Protein AF-A0A1E8UJS6-F1 (afdb_monomer)

Secondary structure (DSSP, 8-state):
------TTS-HHHHHHHHHHHHHHHHHHHHHTSPPHHHHHHHHHHHHHHHHGGG---HHHHHHHHHHHHHHHHHHHHHHHHHH---SSS---HHHHHHHHHHHHHHHHHHHHHHHHHHTT-HHHHHHHHHHHHHHHHHHHHHHHHHHHHHHHH--

Foldseek 3Di:
DDDPPDPPPDPPVVVVVVVVVVVVLVVLLVLLQQPLVLLQVLLVLLLQLLLLLVDPDPVVSVVSVVVSVVVVVVSLVVSCVVSVDRPVPQCDPQNVVLVVVLVVVSVVLSVVLNVCVVVVNSVVSSVSSNVNSVSSSVSSVVSSVVSSVSVVVVD

pLDDT: mean 71.24, std 12.29, range [40.16, 87.94]

Nearest PDB structures (foldseek):
  3uu8-assembly1_E  TM=5.209E-01  e=1.149E+00  Gloeobacter violaceus
  2asr-assembly1_A-2  TM=3.549E-01  e=1.487E+00  Escherichia coli
  4z9i-assembly1_B  TM=3.157E-01  e=7.745E+00  Escherichia coli K-12

Radius of gyration: 22.98 Å; Cα contacts (8 Å, |Δi|>4): 98; chains: 1; bounding box: 46×27×86 Å

Solvent-accessible surface area (backbone atoms only — not comparable to full-atom values): 8531 Å² total; per-residue (Å²): 137,83,80,82,78,66,81,78,75,46,70,69,56,52,52,49,51,51,51,50,51,50,55,51,49,52,52,50,49,62,69,66,42,69,56,69,66,55,27,50,54,52,10,51,52,45,23,55,62,32,48,40,65,78,48,89,50,63,70,58,37,53,50,50,51,54,49,49,53,51,50,51,52,49,50,54,52,49,48,31,67,73,67,69,60,62,75,81,85,74,66,46,72,68,55,48,50,53,49,52,53,50,55,51,49,50,54,51,51,42,51,52,20,42,51,29,47,75,68,71,33,63,69,56,20,53,51,46,13,54,47,44,20,52,51,43,32,49,45,48,61,47,49,42,51,50,50,51,47,44,66,69,68,79,113

Sequence (155 aa):
MENVSSSSGRPETAASELRALDADRERLGGLMRAPIWYGFLCGVLVAGLLLTPMIDVVWVKSALLVLGIGLGFALESLRRRVVGVGRRGLVGPASAGALTVTMGSMVVLYGVASLFEGAGMPLAVAAVAALGFAVMWLFVVVDGRAFAWDVRRAA

Structure (mmCIF, N/CA/C/O backbone):
data_AF-A0A1E8UJS6-F1
#
_entry.id   AF-A0A1E8UJS6-F1
#
loop_
_atom_site.group_PDB
_atom_site.id
_atom_site.type_symbol
_atom_site.label_atom_id
_atom_site.label_alt_id
_atom_site.label_comp_id
_atom_site.label_asym_id
_atom_site.label_entity_id
_atom_site.label_seq_id
_atom_site.pdbx_PDB_ins_code
_atom_site.Cartn_x
_atom_site.Cartn_y
_atom_site.Cartn_z
_atom_site.occupancy
_atom_site.B_iso_or_equiv
_atom_site.auth_seq_id
_atom_site.auth_comp_id
_atom_site.auth_asym_id
_atom_site.auth_atom_id
_atom_site.pdbx_PDB_model_num
ATOM 1 N N . MET A 1 1 ? -26.069 4.733 65.037 1.00 41.81 1 MET A N 1
ATOM 2 C CA . MET A 1 1 ? -26.260 3.509 64.231 1.00 41.81 1 MET A CA 1
ATOM 3 C C . MET A 1 1 ? -26.749 3.958 62.865 1.00 41.81 1 MET A C 1
ATOM 5 O O . MET A 1 1 ? -27.947 4.065 62.652 1.00 41.81 1 MET A O 1
ATOM 9 N N . GLU A 1 2 ? -25.816 4.358 62.001 1.00 42.41 2 GLU A N 1
ATOM 10 C CA . GLU A 1 2 ? -26.122 4.772 60.630 1.00 42.41 2 GLU A CA 1
ATOM 11 C C . GLU A 1 2 ? -26.270 3.534 59.758 1.00 42.41 2 GLU A C 1
ATOM 13 O O . GLU A 1 2 ? -25.419 2.645 59.732 1.00 42.41 2 GLU A O 1
ATOM 18 N N . ASN A 1 3 ? -27.425 3.470 59.113 1.00 46.16 3 ASN A N 1
ATOM 19 C CA . ASN A 1 3 ? -27.875 2.365 58.301 1.00 46.16 3 ASN A CA 1
ATOM 20 C C . ASN A 1 3 ? -27.071 2.390 56.996 1.00 46.16 3 ASN A C 1
ATOM 22 O O . ASN A 1 3 ? -27.303 3.239 56.137 1.00 46.16 3 ASN A O 1
ATOM 26 N N . VAL A 1 4 ? -26.098 1.486 56.865 1.00 52.94 4 VAL A N 1
ATOM 27 C CA . VAL A 1 4 ? -25.422 1.198 55.596 1.00 52.94 4 VAL A CA 1
ATOM 28 C C . VAL A 1 4 ? -26.459 0.536 54.693 1.00 52.94 4 VAL A C 1
ATOM 30 O O . VAL A 1 4 ? -26.591 -0.686 54.642 1.00 52.94 4 VAL A O 1
ATOM 33 N N . SER A 1 5 ? -27.259 1.360 54.020 1.00 49.47 5 SER A N 1
ATOM 34 C CA . SER A 1 5 ? -28.174 0.934 52.972 1.00 49.47 5 SER A CA 1
ATOM 35 C C . SER A 1 5 ? -27.352 0.433 51.788 1.00 49.47 5 SER A C 1
ATOM 37 O O . SER A 1 5 ? -26.918 1.200 50.931 1.00 49.47 5 SER A O 1
ATOM 39 N N . SER A 1 6 ? -27.080 -0.869 51.823 1.00 44.78 6 SER A N 1
ATOM 40 C CA . SER A 1 6 ? -27.213 -1.778 50.689 1.00 44.78 6 SER A CA 1
ATOM 41 C C . SER A 1 6 ? -26.821 -1.192 49.324 1.00 44.78 6 SER A C 1
ATOM 43 O O . SER A 1 6 ? -27.658 -0.765 48.530 1.00 44.78 6 SER A O 1
ATOM 45 N N . SER A 1 7 ? -25.542 -1.347 48.979 1.00 46.69 7 SER A N 1
ATOM 46 C CA . SER A 1 7 ? -24.958 -1.242 47.628 1.00 46.69 7 SER A CA 1
ATOM 47 C C . SER A 1 7 ? -25.509 -2.271 46.610 1.00 46.69 7 SER A C 1
ATOM 49 O O . SER A 1 7 ? -24.829 -2.668 45.666 1.00 46.69 7 SER A O 1
ATOM 51 N N . SER A 1 8 ? -26.750 -2.727 46.802 1.00 48.31 8 SER A N 1
ATOM 52 C CA . SER A 1 8 ? -27.427 -3.773 46.023 1.00 48.31 8 SER A CA 1
ATOM 53 C C . SER A 1 8 ? -28.072 -3.274 44.725 1.00 48.31 8 SER A C 1
ATOM 55 O O . SER A 1 8 ? -28.312 -4.069 43.824 1.00 48.31 8 SER A O 1
ATOM 57 N N . GLY A 1 9 ? -28.269 -1.962 44.571 1.00 51.12 9 GLY A N 1
ATOM 58 C CA . GLY A 1 9 ? -28.253 -1.341 43.249 1.00 51.12 9 GLY A CA 1
ATOM 59 C C . GLY A 1 9 ? -26.797 -0.999 42.986 1.00 51.12 9 GLY A C 1
ATOM 60 O O . GLY A 1 9 ? -26.236 -0.167 43.689 1.00 51.12 9 GLY A O 1
ATOM 61 N N . ARG A 1 10 ? -26.094 -1.652 42.067 1.00 56.38 10 ARG A N 1
ATOM 62 C CA . ARG A 1 10 ? -25.975 -1.132 40.700 1.00 56.38 10 ARG A CA 1
ATOM 63 C C . ARG A 1 10 ? -25.238 -2.087 39.723 1.00 56.38 10 ARG A C 1
ATOM 65 O O . ARG A 1 10 ? -24.558 -1.589 38.829 1.00 56.38 10 ARG A O 1
ATOM 72 N N . PRO A 1 11 ? -25.333 -3.434 39.808 1.00 55.75 11 PRO A N 1
ATOM 73 C CA . PRO A 1 11 ? -24.795 -4.281 38.738 1.00 55.75 11 PRO A CA 1
ATOM 74 C C . PRO A 1 11 ? -25.514 -4.014 37.405 1.00 55.75 11 PRO A C 1
ATOM 76 O O . PRO A 1 11 ? -24.877 -4.000 36.357 1.00 55.75 11 PRO A O 1
ATOM 79 N N . GLU A 1 12 ? -26.814 -3.703 37.440 1.00 60.03 12 GLU A N 1
ATOM 80 C CA . GLU A 1 12 ? -27.596 -3.377 36.241 1.00 60.03 12 GLU A CA 1
ATOM 81 C C . GLU A 1 12 ? -27.233 -2.017 35.630 1.00 60.03 12 GLU A C 1
ATOM 83 O O . GLU A 1 12 ? -27.183 -1.899 34.408 1.00 60.03 12 GLU A O 1
ATOM 88 N N . THR A 1 13 ? -26.916 -1.004 36.446 1.00 69.06 13 THR A N 1
ATOM 89 C CA . THR A 1 13 ? -26.455 0.300 35.933 1.00 69.06 13 THR A CA 1
ATOM 90 C C . THR A 1 13 ? -24.994 0.267 35.497 1.00 69.06 13 THR A C 1
ATOM 92 O O . THR A 1 13 ? -24.647 0.910 34.520 1.00 69.06 13 THR A O 1
ATOM 95 N N . ALA A 1 14 ? -24.132 -0.510 36.162 1.00 73.12 14 ALA A N 1
ATOM 96 C CA . ALA A 1 14 ? -22.766 -0.724 35.684 1.00 73.12 14 ALA A CA 1
ATOM 97 C C . ALA A 1 14 ? -22.775 -1.477 34.342 1.00 73.12 14 ALA A C 1
ATOM 99 O O . ALA A 1 14 ? -22.057 -1.114 33.416 1.00 73.12 14 ALA A O 1
ATOM 100 N N . ALA A 1 15 ? -23.646 -2.481 34.192 1.00 77.88 15 ALA A N 1
ATOM 101 C CA . ALA A 1 15 ? -23.832 -3.185 32.928 1.00 77.88 15 ALA A CA 1
ATOM 102 C C . ALA A 1 15 ? -24.442 -2.291 31.834 1.00 77.88 15 ALA A C 1
ATOM 104 O O . ALA A 1 15 ? -24.079 -2.433 30.666 1.00 77.88 15 ALA A O 1
ATOM 105 N N . SER A 1 16 ? -25.355 -1.373 32.172 1.00 76.38 16 SER A N 1
ATOM 106 C CA . SER A 1 16 ? -25.923 -0.436 31.196 1.00 76.38 16 SER A CA 1
ATOM 107 C C . SER A 1 16 ? -24.927 0.650 30.779 1.00 76.38 16 SER A C 1
ATOM 109 O O . SER A 1 16 ? -24.863 0.973 29.594 1.00 76.38 16 SER A O 1
ATOM 111 N N . GLU A 1 17 ? -24.098 1.144 31.699 1.00 80.00 17 GLU A N 1
ATOM 112 C CA . GLU A 1 17 ? -22.996 2.065 31.404 1.00 80.00 17 GLU A CA 1
ATOM 113 C C . GLU A 1 17 ? -21.930 1.402 30.526 1.00 80.00 17 GLU A C 1
ATOM 115 O O . GLU A 1 17 ? -21.503 1.998 29.539 1.00 80.00 17 GLU A O 1
ATOM 120 N N . LEU A 1 18 ? -21.566 0.142 30.798 1.00 80.25 18 LEU A N 1
ATOM 121 C CA . LEU A 1 18 ? -20.653 -0.630 29.947 1.00 80.25 18 LEU A CA 1
ATOM 122 C C . LEU A 1 18 ? -21.209 -0.815 28.528 1.00 80.25 18 LEU A C 1
ATOM 124 O O . LEU A 1 18 ? -20.489 -0.588 27.560 1.00 80.25 18 LEU A O 1
ATOM 128 N N . ARG A 1 19 ? -22.502 -1.135 28.384 1.00 80.88 19 ARG A N 1
ATOM 129 C CA . ARG A 1 19 ? -23.157 -1.234 27.065 1.00 80.88 19 ARG A CA 1
ATOM 130 C C . ARG A 1 19 ? -23.212 0.105 26.332 1.00 80.88 19 ARG A C 1
ATOM 132 O O . ARG A 1 19 ? -23.065 0.131 25.113 1.00 80.88 19 ARG A O 1
ATOM 139 N N . ALA A 1 20 ? -23.429 1.207 27.049 1.00 78.94 20 ALA A N 1
ATOM 140 C CA . ALA A 1 20 ? -23.413 2.545 26.466 1.00 78.94 20 ALA A CA 1
ATOM 141 C C . ALA A 1 20 ? -22.006 2.919 25.972 1.00 78.94 20 ALA A C 1
ATOM 143 O O . ALA A 1 20 ? -21.863 3.437 24.866 1.00 78.94 20 ALA A O 1
ATOM 144 N N . LEU A 1 21 ? -20.971 2.578 26.743 1.00 78.50 21 LEU A N 1
ATOM 145 C CA . LEU A 1 21 ? -19.569 2.721 26.353 1.00 78.50 21 LEU A CA 1
ATOM 146 C C . LEU A 1 21 ? -19.205 1.846 25.146 1.00 78.50 21 LEU A C 1
ATOM 148 O O . LEU A 1 21 ? -18.493 2.309 24.260 1.00 78.50 21 LEU A O 1
ATOM 152 N N . ASP A 1 22 ? -19.707 0.617 25.063 1.00 79.25 22 ASP A N 1
ATOM 153 C CA . ASP A 1 22 ? -19.478 -0.255 23.905 1.00 79.25 22 ASP A CA 1
ATOM 154 C C . ASP A 1 22 ? -20.164 0.270 22.640 1.00 79.25 22 ASP A C 1
ATOM 156 O O . ASP A 1 22 ? -19.553 0.286 21.571 1.00 79.25 22 ASP A O 1
ATOM 160 N N . ALA A 1 23 ? -21.388 0.790 22.760 1.00 77.12 23 ALA A N 1
ATOM 161 C CA . ALA A 1 23 ? -22.094 1.427 21.650 1.00 77.12 23 ALA A CA 1
ATOM 162 C C . ALA A 1 23 ? -21.376 2.696 21.156 1.00 77.12 23 ALA A C 1
ATOM 164 O O . ALA A 1 23 ? -21.303 2.952 19.950 1.00 77.12 23 ALA A O 1
ATOM 165 N N . ASP A 1 24 ? -20.812 3.484 22.073 1.00 73.62 24 ASP A N 1
ATOM 166 C CA . ASP A 1 24 ? -20.049 4.682 21.723 1.00 73.62 24 ASP A CA 1
ATOM 167 C C . ASP A 1 24 ? -18.696 4.321 21.084 1.00 73.62 24 ASP A C 1
ATOM 169 O O . ASP A 1 24 ? -18.282 4.920 20.088 1.00 73.62 24 ASP A O 1
ATOM 173 N N . ARG A 1 25 ? -18.049 3.245 21.550 1.00 67.50 25 ARG A N 1
ATOM 174 C CA . ARG A 1 25 ? -16.838 2.676 20.934 1.00 67.50 25 ARG A CA 1
ATOM 175 C C . ARG A 1 25 ? -17.090 2.111 19.543 1.00 67.50 25 ARG A C 1
ATOM 177 O O . ARG A 1 25 ? -16.244 2.288 18.667 1.00 67.50 25 ARG A O 1
ATOM 184 N N . GLU A 1 26 ? -18.228 1.466 19.300 1.00 69.38 26 GLU A N 1
ATOM 185 C CA . GLU A 1 26 ? -18.607 1.020 17.956 1.00 69.38 26 GLU A CA 1
ATOM 186 C C . GLU A 1 26 ? -18.822 2.203 17.009 1.00 69.38 26 GLU A C 1
ATOM 188 O O . GLU A 1 26 ? -18.351 2.171 15.867 1.00 69.38 26 GLU A O 1
ATOM 193 N N . ARG A 1 27 ? -19.457 3.282 17.484 1.00 65.12 27 ARG A N 1
ATOM 194 C CA . ARG A 1 27 ? -19.608 4.524 16.712 1.00 65.12 27 ARG A CA 1
ATOM 195 C C . ARG A 1 27 ? -18.261 5.172 16.402 1.00 65.12 27 ARG A C 1
ATOM 197 O O . ARG A 1 27 ? -18.014 5.521 15.247 1.00 65.12 27 ARG A O 1
ATOM 204 N N . LEU A 1 28 ? -17.365 5.265 17.383 1.00 61.16 28 LEU A N 1
ATOM 205 C CA . LEU A 1 28 ? -16.006 5.785 17.195 1.00 61.16 28 LEU A CA 1
ATOM 206 C C . LEU A 1 28 ? -15.185 4.903 16.241 1.00 61.16 28 LEU A C 1
ATOM 208 O O . LEU A 1 28 ? -14.523 5.420 15.343 1.00 61.16 28 LEU A O 1
ATOM 212 N N . GLY A 1 29 ? -15.282 3.577 16.357 1.00 59.06 29 GLY A N 1
ATOM 213 C CA . GLY A 1 29 ? -14.630 2.627 15.452 1.00 59.06 29 GLY A CA 1
ATOM 214 C C . GLY A 1 29 ? -15.143 2.716 14.009 1.00 59.06 29 GLY A C 1
ATOM 215 O O . GLY A 1 29 ? -14.373 2.532 13.065 1.00 59.06 29 GLY A O 1
ATOM 216 N N . GLY A 1 30 ? -16.425 3.047 13.823 1.00 58.75 30 GLY A N 1
ATOM 217 C CA . GLY A 1 30 ? -17.018 3.332 12.515 1.00 58.75 30 GLY A CA 1
ATOM 218 C C . GLY A 1 30 ? -16.494 4.625 11.884 1.00 58.75 30 GLY A C 1
ATOM 219 O O . GLY A 1 30 ? -16.211 4.642 10.687 1.00 58.75 30 GLY A O 1
ATOM 220 N N . LEU A 1 31 ? -16.306 5.674 12.689 1.00 57.84 31 LEU A N 1
ATOM 221 C CA . LEU A 1 31 ? -15.789 6.978 12.252 1.00 57.84 31 LEU A CA 1
ATOM 222 C C . LEU A 1 31 ? -14.275 6.970 11.985 1.00 57.84 31 LEU A C 1
ATOM 224 O O . LEU A 1 31 ? -13.799 7.730 11.147 1.00 57.84 31 LEU A O 1
ATOM 228 N N . MET A 1 32 ? -13.516 6.091 12.648 1.00 55.22 32 MET A N 1
ATOM 229 C CA . MET A 1 32 ? -12.067 5.940 12.445 1.00 55.22 32 MET A CA 1
ATOM 230 C C . MET A 1 32 ? -11.687 5.077 11.230 1.00 55.22 32 MET A C 1
ATOM 232 O O . MET A 1 32 ? -10.496 4.906 10.953 1.00 55.22 32 MET A O 1
ATOM 236 N N . ARG A 1 33 ? -12.654 4.524 10.480 1.00 60.09 33 ARG A N 1
ATOM 237 C CA . ARG A 1 33 ? -12.346 3.803 9.236 1.00 60.09 33 ARG A CA 1
ATOM 238 C C . ARG A 1 33 ? -11.691 4.749 8.235 1.00 60.09 33 ARG A C 1
ATOM 240 O O . ARG A 1 33 ? -12.238 5.798 7.903 1.00 60.09 33 ARG A O 1
ATOM 247 N N . ALA A 1 34 ? -10.528 4.343 7.725 1.00 59.72 34 ALA A N 1
ATOM 248 C CA . ALA A 1 34 ? -9.861 5.067 6.654 1.00 59.72 34 ALA A CA 1
ATOM 249 C C . ALA A 1 34 ? -10.839 5.255 5.472 1.00 59.72 34 ALA A C 1
ATOM 251 O O . ALA A 1 34 ? -11.502 4.288 5.080 1.00 59.72 34 ALA A O 1
ATOM 252 N N . PRO A 1 35 ? -10.950 6.468 4.900 1.00 65.94 35 PRO A N 1
ATOM 253 C CA . PRO A 1 35 ? -11.832 6.714 3.767 1.00 65.94 35 PRO A CA 1
ATOM 254 C C . PRO A 1 35 ? -11.490 5.775 2.608 1.00 65.94 35 PRO A C 1
ATOM 256 O O . PRO A 1 35 ? -10.315 5.591 2.299 1.00 65.94 35 PRO A O 1
ATOM 259 N N . ILE A 1 36 ? -12.493 5.226 1.920 1.00 69.31 36 ILE A N 1
ATOM 260 C CA . ILE A 1 36 ? -12.287 4.319 0.770 1.00 69.31 36 ILE A CA 1
ATOM 261 C C . ILE A 1 36 ? -11.386 4.969 -0.298 1.00 69.31 36 ILE A C 1
ATOM 263 O O . ILE A 1 36 ? -10.509 4.319 -0.866 1.00 69.31 36 ILE A O 1
ATOM 267 N N . TRP A 1 37 ? -11.529 6.284 -0.492 1.00 72.00 37 TRP A N 1
ATOM 268 C CA . TRP A 1 37 ? -10.669 7.088 -1.364 1.00 72.00 37 TRP A CA 1
ATOM 269 C C . TRP A 1 37 ? -9.177 7.013 -1.013 1.00 72.00 37 TRP A C 1
ATOM 271 O O . TRP A 1 37 ? -8.340 7.053 -1.910 1.00 72.00 37 TRP A O 1
ATOM 281 N N . TYR A 1 38 ? -8.828 6.871 0.267 1.00 69.56 38 TYR A N 1
ATOM 282 C CA . TYR A 1 38 ? -7.439 6.739 0.703 1.00 69.56 38 TYR A CA 1
ATOM 283 C C . TYR A 1 38 ? -6.836 5.404 0.249 1.00 69.56 38 TYR A C 1
ATOM 285 O O . TYR A 1 38 ? -5.730 5.384 -0.282 1.00 69.56 38 TYR A O 1
ATOM 293 N N . GLY A 1 39 ? -7.591 4.305 0.376 1.00 71.69 39 GLY A N 1
ATOM 294 C CA . GLY A 1 39 ? -7.190 2.999 -0.157 1.00 71.69 39 GLY A CA 1
ATOM 295 C C . GLY A 1 39 ? -6.992 3.028 -1.670 1.00 71.69 39 GLY A C 1
ATOM 296 O O . GLY A 1 39 ? -6.013 2.477 -2.169 1.00 71.69 39 GLY A O 1
ATOM 297 N N . PHE A 1 40 ? -7.860 3.753 -2.385 1.00 77.38 40 PHE A N 1
ATOM 298 C CA . PHE A 1 40 ? -7.740 3.951 -3.831 1.00 77.38 40 PHE A CA 1
ATOM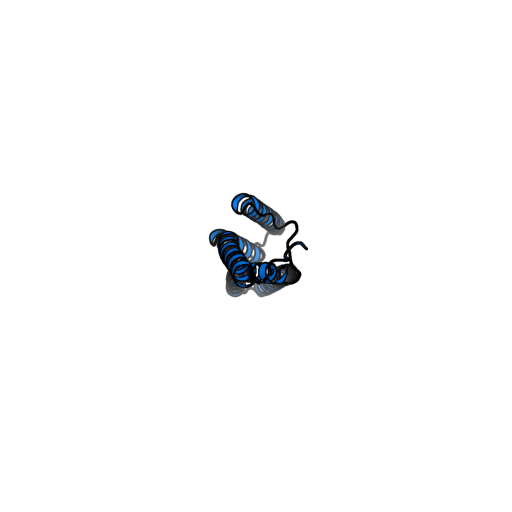 299 C C . PHE A 1 40 ? -6.450 4.671 -4.207 1.00 77.38 40 PHE A C 1
ATOM 301 O O . PHE A 1 40 ? -5.662 4.160 -4.997 1.00 77.38 40 PHE A O 1
ATOM 308 N N . LEU A 1 41 ? -6.217 5.839 -3.606 1.00 80.44 41 LEU A N 1
ATOM 309 C CA . LEU A 1 41 ? -5.053 6.678 -3.882 1.00 80.44 41 LEU A CA 1
ATOM 310 C C . LEU A 1 41 ? -3.745 5.961 -3.541 1.00 80.44 41 LEU A C 1
ATOM 312 O O . LEU A 1 41 ? -2.804 6.005 -4.331 1.00 80.44 41 LEU A O 1
ATOM 316 N N . CYS A 1 42 ? -3.694 5.254 -2.409 1.00 77.62 42 CYS A N 1
ATOM 317 C CA . CYS A 1 42 ? -2.543 4.431 -2.052 1.00 77.62 42 CYS A CA 1
ATOM 318 C C . CYS A 1 42 ? -2.335 3.291 -3.051 1.00 77.62 42 CYS A C 1
ATOM 320 O O . CYS A 1 42 ? -1.212 3.089 -3.498 1.00 77.62 42 CYS A O 1
ATOM 322 N N . GLY A 1 43 ? -3.389 2.576 -3.448 1.00 79.44 43 GLY A N 1
ATOM 323 C CA . GLY A 1 43 ? -3.285 1.523 -4.456 1.00 79.44 43 GLY A CA 1
ATOM 324 C C . GLY A 1 43 ? -2.729 2.043 -5.783 1.00 79.44 43 GLY A C 1
ATOM 325 O O . GLY A 1 43 ? -1.807 1.445 -6.335 1.00 79.44 43 GLY A O 1
ATOM 326 N N . VAL A 1 44 ? -3.250 3.170 -6.283 1.00 83.00 44 VAL A N 1
ATOM 327 C CA . VAL A 1 44 ? -2.791 3.793 -7.538 1.00 83.00 44 VAL A CA 1
ATOM 328 C C . VAL A 1 44 ? -1.327 4.214 -7.438 1.00 83.00 44 VAL A C 1
ATOM 330 O O . VAL A 1 44 ? -0.551 3.953 -8.356 1.00 83.00 44 VAL A O 1
ATOM 333 N N . LEU A 1 45 ? -0.931 4.812 -6.311 1.00 83.31 45 LEU A N 1
ATOM 334 C CA . LEU A 1 45 ? 0.459 5.177 -6.047 1.00 83.31 45 LEU A CA 1
ATOM 335 C C . LEU A 1 45 ? 1.381 3.954 -6.151 1.00 83.31 45 LEU A C 1
ATOM 337 O O . LEU A 1 45 ? 2.407 4.012 -6.823 1.00 83.31 45 LEU A O 1
ATOM 341 N N . VAL A 1 46 ? 1.005 2.844 -5.511 1.00 80.81 46 VAL A N 1
ATOM 342 C CA . VAL A 1 46 ? 1.789 1.601 -5.524 1.00 80.81 46 VAL A CA 1
ATOM 343 C C . VAL A 1 46 ? 1.868 0.997 -6.917 1.00 80.81 46 VAL A C 1
ATOM 345 O O . VAL A 1 46 ? 2.951 0.603 -7.335 1.00 80.81 46 VAL A O 1
ATOM 348 N N . ALA A 1 47 ? 0.756 0.952 -7.650 1.00 80.69 47 ALA A N 1
ATOM 349 C CA . ALA A 1 47 ? 0.748 0.457 -9.021 1.00 80.69 47 ALA A CA 1
ATOM 350 C C . ALA A 1 47 ? 1.690 1.275 -9.916 1.00 80.69 47 ALA A C 1
ATOM 352 O O . ALA A 1 47 ? 2.502 0.700 -10.635 1.00 80.69 47 ALA A O 1
ATOM 353 N N . GLY A 1 48 ? 1.647 2.608 -9.811 1.00 81.69 48 GLY A N 1
ATOM 354 C CA . GLY A 1 48 ? 2.580 3.490 -10.513 1.00 81.69 48 GLY A CA 1
ATOM 355 C C . GLY A 1 48 ? 4.038 3.218 -10.135 1.00 81.69 48 GLY A C 1
ATOM 356 O O . GLY A 1 48 ? 4.898 3.138 -11.008 1.00 81.69 48 GLY A O 1
ATOM 357 N N . LEU A 1 49 ? 4.310 2.983 -8.848 1.00 81.25 49 LEU A N 1
ATOM 358 C CA . LEU A 1 49 ? 5.649 2.656 -8.355 1.00 81.25 49 LEU A CA 1
ATOM 359 C C . LEU A 1 49 ? 6.155 1.281 -8.843 1.00 81.25 49 LEU A C 1
ATOM 361 O O . LEU A 1 49 ? 7.351 1.086 -9.057 1.00 81.25 49 LEU A O 1
ATOM 365 N N . LEU A 1 50 ? 5.262 0.314 -9.032 1.00 81.31 50 LEU A N 1
ATOM 366 C CA . LEU A 1 50 ? 5.602 -1.012 -9.558 1.00 81.31 50 LEU A CA 1
ATOM 367 C C . LEU A 1 50 ? 5.773 -1.023 -11.080 1.00 81.31 50 LEU A C 1
ATOM 369 O O . LEU A 1 50 ? 6.375 -1.954 -11.604 1.00 81.31 50 LEU A O 1
ATOM 373 N N . LEU A 1 51 ? 5.296 0.014 -11.774 1.00 83.25 51 LEU A N 1
ATOM 374 C CA . LEU A 1 51 ? 5.524 0.234 -13.206 1.00 83.25 51 LEU A CA 1
ATOM 375 C C . LEU A 1 51 ? 6.829 0.991 -13.492 1.00 83.25 51 LEU A C 1
ATOM 377 O O . LEU A 1 51 ? 7.334 0.932 -14.610 1.00 83.25 51 LEU A O 1
ATOM 381 N N . THR A 1 52 ?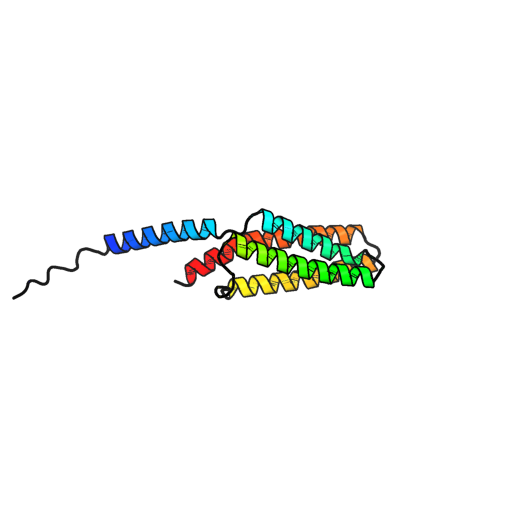 7.424 1.651 -12.491 1.00 82.62 52 THR A N 1
ATOM 382 C CA . TH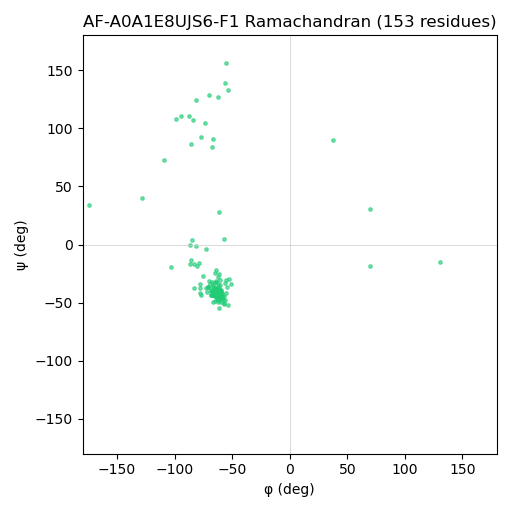R A 1 52 ? 8.712 2.355 -12.639 1.00 82.62 52 THR A CA 1
ATOM 383 C C . THR A 1 52 ? 9.845 1.519 -13.261 1.00 82.62 52 THR A C 1
ATOM 385 O O . THR A 1 52 ? 10.640 2.102 -14.001 1.00 82.62 52 THR A O 1
ATOM 388 N N . PRO A 1 53 ? 9.959 0.190 -13.035 1.00 77.56 53 PRO A N 1
ATOM 389 C CA . PRO A 1 53 ? 10.948 -0.656 -13.704 1.00 77.56 53 PRO A CA 1
ATOM 390 C C . PRO A 1 53 ? 10.938 -0.559 -15.236 1.00 77.56 53 PRO A C 1
ATOM 392 O O . PRO A 1 53 ? 12.017 -0.633 -15.817 1.00 77.56 53 PRO A O 1
ATOM 395 N N . MET A 1 54 ? 9.790 -0.278 -15.863 1.00 77.94 54 MET A N 1
ATOM 396 C CA . MET A 1 54 ? 9.640 -0.166 -17.325 1.00 77.94 54 MET A CA 1
ATOM 397 C C . MET A 1 54 ? 10.262 1.105 -17.932 1.00 77.94 54 MET A C 1
ATOM 399 O O . MET A 1 54 ? 10.222 1.314 -19.139 1.00 77.94 54 MET A O 1
ATOM 403 N N . ILE A 1 55 ? 10.792 2.013 -17.107 1.00 82.00 55 ILE A N 1
ATOM 404 C CA . ILE A 1 55 ? 11.394 3.269 -17.571 1.00 82.00 55 ILE A CA 1
ATOM 405 C C . ILE A 1 55 ? 12.903 3.084 -17.726 1.00 82.00 55 ILE A C 1
ATOM 407 O O . ILE A 1 55 ? 13.616 3.023 -16.734 1.00 82.00 55 ILE A O 1
ATOM 411 N N . ASP A 1 56 ? 13.454 3.073 -18.932 1.00 79.44 56 ASP A N 1
ATOM 412 C CA . ASP A 1 56 ? 14.899 2.827 -19.118 1.00 79.44 56 ASP A CA 1
ATOM 413 C C . ASP A 1 56 ? 15.815 3.900 -18.501 1.00 79.44 56 ASP A C 1
ATOM 415 O O . ASP A 1 56 ? 16.972 3.647 -18.163 1.00 79.44 56 ASP A O 1
ATOM 419 N N . VAL A 1 57 ? 15.293 5.108 -18.283 1.00 84.06 57 VAL A N 1
ATOM 420 C CA . VAL A 1 57 ? 16.081 6.241 -17.791 1.00 84.06 57 VAL A CA 1
ATOM 421 C C . VAL A 1 57 ? 16.204 6.219 -16.263 1.00 84.06 57 VAL A C 1
ATOM 423 O O . VAL A 1 57 ? 15.278 6.581 -15.536 1.00 84.06 57 VAL A O 1
ATOM 426 N N . VAL A 1 58 ? 17.396 5.872 -15.765 1.00 79.56 58 VAL A N 1
ATOM 427 C CA . VAL A 1 58 ? 17.708 5.731 -14.325 1.00 79.56 58 VAL A CA 1
ATOM 428 C C . VAL A 1 58 ? 17.395 6.993 -13.511 1.00 79.56 58 VAL A C 1
ATOM 430 O O . VAL A 1 58 ? 16.831 6.899 -12.425 1.00 79.56 58 VAL A O 1
ATOM 433 N N . TRP A 1 59 ? 17.714 8.186 -14.025 1.00 78.75 59 TRP A N 1
ATOM 434 C CA . TRP A 1 59 ? 17.424 9.441 -13.313 1.00 78.75 59 TRP A CA 1
ATOM 435 C C . TRP A 1 59 ? 15.910 9.667 -13.147 1.00 78.75 59 TRP A C 1
ATOM 437 O O . TRP A 1 59 ? 15.461 10.077 -12.077 1.00 78.75 59 TRP A O 1
ATOM 447 N N . VAL A 1 60 ? 15.119 9.323 -14.173 1.00 80.62 60 VAL A N 1
ATOM 448 C CA . VAL A 1 60 ? 13.653 9.435 -14.150 1.00 80.62 60 VAL A CA 1
ATOM 449 C C . VAL A 1 60 ? 13.074 8.423 -13.164 1.00 80.62 60 VAL A C 1
ATOM 451 O O . VAL A 1 60 ? 12.239 8.795 -12.344 1.00 80.62 60 VAL A O 1
ATOM 454 N N . LYS A 1 61 ? 13.575 7.179 -13.168 1.00 78.19 61 LYS A N 1
ATOM 455 C CA . LYS A 1 61 ? 13.215 6.142 -12.185 1.00 78.19 61 LYS A CA 1
ATOM 456 C C . LYS A 1 61 ? 13.413 6.622 -10.749 1.00 78.19 61 LYS A C 1
ATOM 458 O O . LYS A 1 61 ? 12.489 6.560 -9.941 1.00 78.19 61 LYS A O 1
ATOM 463 N N . SER A 1 62 ? 14.599 7.139 -10.442 1.00 75.62 62 SER A N 1
ATOM 464 C CA . SER A 1 62 ? 14.932 7.633 -9.104 1.00 75.62 62 SER A CA 1
ATOM 465 C C . SER A 1 62 ? 14.057 8.819 -8.697 1.00 75.62 62 SER A C 1
ATOM 467 O O . SER A 1 62 ? 13.552 8.849 -7.576 1.00 75.62 62 SER A O 1
ATOM 469 N N . ALA A 1 63 ? 13.815 9.766 -9.607 1.00 79.31 63 ALA A N 1
ATOM 470 C CA . ALA A 1 63 ? 12.938 10.906 -9.352 1.00 79.31 63 ALA A CA 1
ATOM 471 C C . ALA A 1 63 ? 11.489 10.471 -9.074 1.00 79.31 63 ALA A C 1
ATOM 473 O O . ALA A 1 63 ? 10.876 10.967 -8.129 1.00 79.31 63 ALA A O 1
ATOM 474 N N . LEU A 1 64 ? 10.957 9.510 -9.837 1.00 79.44 64 LEU A N 1
ATOM 475 C CA . LEU A 1 64 ? 9.621 8.948 -9.622 1.00 79.44 64 LEU A CA 1
ATOM 476 C C . LEU A 1 64 ? 9.507 8.187 -8.302 1.00 79.44 64 LEU A C 1
ATOM 478 O O . LEU A 1 64 ? 8.496 8.328 -7.619 1.00 79.44 64 LEU A O 1
ATOM 482 N N . LEU A 1 65 ? 10.533 7.429 -7.908 1.00 78.50 65 LEU A N 1
ATOM 483 C CA . LEU A 1 65 ? 10.555 6.750 -6.611 1.00 78.50 65 LEU A CA 1
ATOM 484 C C . LEU A 1 65 ? 10.519 7.756 -5.457 1.00 78.50 65 LEU A C 1
ATOM 486 O O . LEU A 1 65 ? 9.700 7.623 -4.547 1.00 78.50 65 LEU A O 1
ATOM 490 N N . VAL A 1 66 ? 11.359 8.793 -5.512 1.00 79.50 66 VAL A N 1
ATOM 491 C CA . VAL A 1 66 ? 11.397 9.851 -4.491 1.00 79.50 66 VAL A CA 1
ATOM 492 C C . VAL A 1 66 ? 10.071 10.610 -4.443 1.00 79.50 66 VAL A C 1
ATOM 494 O O . VAL A 1 66 ? 9.533 10.836 -3.357 1.00 79.50 66 VAL A O 1
ATOM 497 N N . LEU A 1 67 ? 9.507 10.956 -5.602 1.00 78.44 67 LEU A N 1
ATOM 498 C CA . LEU A 1 67 ? 8.216 11.633 -5.697 1.00 78.44 67 LEU A CA 1
ATOM 499 C C . LEU A 1 67 ? 7.083 10.748 -5.168 1.00 78.44 67 LEU A C 1
ATOM 501 O O . LEU A 1 67 ? 6.242 11.234 -4.418 1.00 78.44 67 LEU A O 1
ATOM 505 N N . GLY A 1 68 ? 7.087 9.453 -5.484 1.00 77.19 68 GLY A N 1
ATOM 506 C CA . GLY A 1 68 ? 6.116 8.482 -4.988 1.00 77.19 68 GLY A CA 1
ATOM 507 C C . GLY A 1 68 ? 6.168 8.327 -3.468 1.00 77.19 68 GLY A C 1
ATOM 508 O O . GLY A 1 68 ? 5.131 8.387 -2.808 1.00 77.19 68 GLY A O 1
ATOM 509 N N . ILE A 1 69 ? 7.367 8.221 -2.887 1.00 76.56 69 ILE A N 1
ATOM 510 C CA . ILE A 1 69 ? 7.557 8.201 -1.428 1.00 76.56 69 ILE A CA 1
ATOM 511 C C . ILE A 1 69 ? 7.038 9.506 -0.811 1.00 76.56 69 ILE A C 1
ATOM 513 O O . ILE A 1 69 ? 6.258 9.471 0.144 1.00 76.56 69 ILE A O 1
ATOM 517 N N . GLY A 1 70 ? 7.411 10.657 -1.379 1.00 76.44 70 GLY A N 1
ATOM 518 C CA . GLY A 1 70 ? 6.948 11.970 -0.929 1.00 76.44 70 GLY A CA 1
ATOM 519 C C . GLY A 1 70 ? 5.424 12.111 -0.978 1.00 76.44 70 GLY A C 1
ATOM 520 O O . GLY A 1 70 ? 4.815 12.600 -0.026 1.00 76.44 70 GLY A O 1
ATOM 521 N N . LEU A 1 71 ? 4.790 11.616 -2.042 1.00 77.38 71 LEU A N 1
ATOM 522 C CA . LEU A 1 71 ? 3.338 11.629 -2.199 1.00 77.38 71 LEU A CA 1
ATOM 523 C C . LEU A 1 71 ? 2.656 10.671 -1.211 1.00 77.38 71 LEU A C 1
ATOM 525 O O . LEU A 1 71 ? 1.604 11.005 -0.673 1.00 77.38 71 LEU A O 1
ATOM 529 N N . GLY A 1 72 ? 3.282 9.538 -0.882 1.00 74.06 72 GLY A N 1
ATOM 530 C CA . GLY A 1 72 ? 2.851 8.656 0.206 1.00 74.06 72 GLY A CA 1
ATOM 531 C C . GLY A 1 72 ? 2.834 9.366 1.564 1.00 74.06 72 GLY A C 1
ATOM 532 O O . GLY A 1 72 ? 1.831 9.314 2.281 1.00 74.06 72 GLY A O 1
ATOM 533 N N . PHE A 1 73 ? 3.893 10.113 1.894 1.00 73.00 73 PHE A N 1
ATOM 534 C CA . PHE A 1 73 ? 3.933 10.953 3.098 1.00 73.00 73 PHE A CA 1
ATOM 535 C C . PHE A 1 73 ? 2.882 12.069 3.070 1.00 73.00 73 PHE A C 1
ATOM 537 O O . PHE A 1 73 ? 2.247 12.343 4.092 1.00 73.00 73 PHE A O 1
ATOM 544 N N . ALA A 1 74 ? 2.665 12.701 1.916 1.00 73.62 74 ALA A N 1
ATOM 545 C CA . ALA A 1 74 ? 1.652 13.736 1.749 1.00 73.62 74 ALA A CA 1
ATOM 546 C C . ALA A 1 74 ? 0.230 13.180 1.932 1.00 73.62 74 ALA A C 1
ATOM 548 O O . ALA A 1 74 ? -0.571 13.783 2.646 1.00 73.62 74 ALA A O 1
ATOM 549 N N . LEU A 1 75 ? -0.068 12.007 1.368 1.00 74.69 75 LEU A N 1
ATOM 550 C CA . LEU A 1 75 ? -1.340 11.304 1.544 1.00 74.69 75 LEU A CA 1
ATOM 551 C C . LEU A 1 75 ? -1.563 10.912 3.006 1.00 74.69 75 LEU A C 1
ATOM 553 O O . LEU A 1 75 ? -2.648 11.123 3.542 1.00 74.69 75 LEU A O 1
ATOM 557 N N . GLU A 1 76 ? -0.543 10.388 3.684 1.00 70.38 76 GLU A N 1
ATOM 558 C CA . GLU A 1 76 ? -0.595 10.089 5.119 1.00 70.38 76 GLU A CA 1
ATOM 559 C C . GLU A 1 76 ? -0.843 11.356 5.956 1.00 70.38 76 GLU A C 1
ATOM 561 O O . GLU A 1 76 ? -1.655 11.347 6.882 1.00 70.38 76 GLU A O 1
ATOM 566 N N . SER A 1 77 ? -0.194 12.470 5.611 1.00 69.25 77 SER A N 1
ATOM 567 C CA . SER A 1 77 ? -0.419 13.776 6.238 1.00 69.25 77 SER A CA 1
ATOM 568 C C . SER A 1 77 ? -1.848 14.278 6.010 1.00 69.25 77 SER A C 1
ATOM 570 O O . SER A 1 77 ? -2.506 14.733 6.948 1.00 69.25 77 SER A O 1
ATOM 572 N N . LEU A 1 78 ? -2.378 14.129 4.794 1.00 73.56 78 LEU A N 1
ATOM 573 C CA . LEU A 1 78 ? -3.751 14.493 4.455 1.00 73.56 78 LEU A CA 1
ATOM 574 C C . LEU A 1 78 ? -4.765 13.621 5.202 1.00 73.56 78 LEU A C 1
ATOM 576 O O . LEU A 1 78 ? -5.716 14.151 5.773 1.00 73.56 78 LEU A O 1
ATOM 580 N N . ARG A 1 79 ? -4.529 12.306 5.295 1.00 66.12 79 ARG A N 1
ATOM 581 C CA . ARG A 1 79 ? -5.359 11.401 6.101 1.00 66.12 79 ARG A CA 1
ATOM 582 C C . ARG A 1 79 ? -5.399 11.847 7.557 1.00 66.12 79 ARG A C 1
ATOM 584 O O . ARG A 1 79 ? -6.474 11.885 8.143 1.00 66.12 79 ARG A O 1
ATOM 591 N N . ARG A 1 80 ? -4.253 12.220 8.136 1.00 65.56 80 ARG A N 1
ATOM 592 C CA . ARG A 1 80 ? -4.189 12.740 9.515 1.00 65.56 80 ARG A CA 1
ATOM 593 C C . ARG A 1 80 ? -5.019 14.005 9.692 1.00 65.56 80 ARG A C 1
ATOM 595 O O . ARG A 1 80 ? -5.677 14.144 10.714 1.00 65.56 80 ARG A O 1
ATOM 602 N N . ARG A 1 81 ? -5.004 14.904 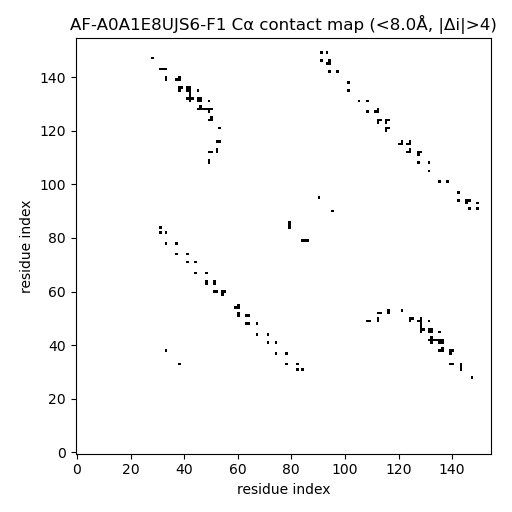8.705 1.00 65.56 81 ARG A N 1
ATOM 603 C CA . ARG A 1 81 ? -5.799 16.140 8.734 1.00 65.56 81 ARG A CA 1
ATOM 604 C C . ARG A 1 81 ? -7.300 15.875 8.632 1.00 65.56 81 ARG A C 1
ATOM 606 O O . ARG A 1 81 ? -8.060 16.539 9.319 1.00 65.56 81 ARG A O 1
ATOM 613 N N . VAL A 1 82 ? -7.717 14.915 7.806 1.00 63.91 82 VAL A N 1
ATOM 614 C CA . VAL A 1 82 ? -9.140 14.599 7.588 1.00 63.91 82 VAL A CA 1
ATOM 615 C C . VAL A 1 82 ? -9.726 13.765 8.730 1.00 63.91 82 VAL A C 1
ATOM 617 O O . VAL A 1 82 ? -10.841 14.026 9.161 1.00 63.91 82 VAL A O 1
ATOM 620 N N . VAL A 1 83 ? -8.989 12.773 9.237 1.00 59.97 83 VAL A N 1
ATOM 621 C CA . VAL A 1 83 ? -9.482 11.853 10.281 1.00 59.97 83 VAL A CA 1
ATOM 622 C C . VAL A 1 83 ? -9.281 12.430 11.692 1.00 59.97 83 VAL A C 1
ATOM 624 O O . VAL A 1 83 ? -9.845 11.916 12.651 1.00 59.97 83 VAL A O 1
ATOM 627 N N . GLY A 1 84 ? -8.488 13.496 11.858 1.00 49.06 84 GLY A N 1
ATOM 628 C CA . GLY A 1 84 ? -8.268 14.186 13.141 1.00 49.06 84 GLY A CA 1
ATOM 629 C C . GLY A 1 84 ? -7.465 13.388 14.178 1.00 49.06 84 GLY A C 1
ATOM 630 O O . GLY A 1 84 ? -6.880 13.968 15.090 1.00 49.06 84 GLY A O 1
ATOM 631 N N . VAL A 1 85 ? -7.360 12.067 14.016 1.00 54.34 85 VAL A N 1
ATOM 632 C CA . VAL A 1 85 ? -6.573 11.171 14.862 1.00 54.34 85 VAL A CA 1
ATOM 633 C C . VAL A 1 85 ? -5.242 10.883 14.176 1.00 54.34 85 VAL A C 1
ATOM 635 O O . VAL A 1 85 ? -5.147 10.167 13.175 1.00 54.34 85 VAL A O 1
ATOM 638 N N . GLY A 1 86 ? -4.170 11.458 14.710 1.00 46.25 86 GLY A N 1
ATOM 639 C CA . GLY A 1 86 ? -2.824 11.085 14.307 1.00 46.25 86 GLY A CA 1
ATOM 640 C C . GLY A 1 86 ? -2.502 9.678 14.804 1.00 46.25 86 GLY A C 1
ATOM 641 O O . GLY A 1 86 ? -2.548 9.426 15.999 1.00 46.25 86 GLY A O 1
ATOM 642 N N . ARG A 1 87 ? -2.032 8.791 13.918 1.00 51.12 87 ARG A N 1
ATOM 643 C CA . ARG A 1 87 ? -1.426 7.484 14.266 1.00 51.12 87 ARG A CA 1
ATOM 644 C C . ARG A 1 87 ? -0.201 7.569 15.208 1.00 51.12 87 ARG A C 1
ATOM 646 O O . ARG A 1 87 ? 0.470 6.570 15.439 1.00 51.12 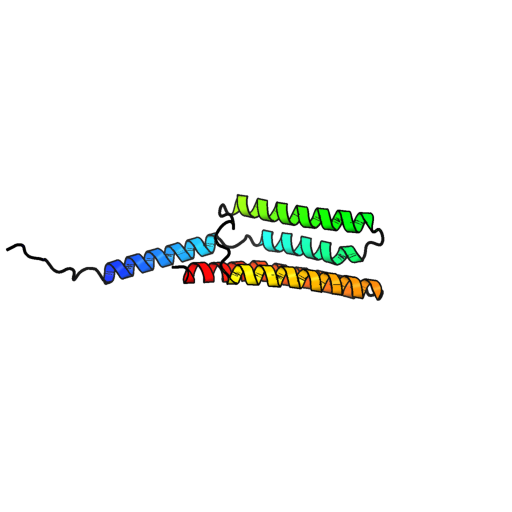87 ARG A O 1
ATOM 653 N N . ARG A 1 88 ? 0.151 8.761 15.708 1.00 40.16 88 ARG A N 1
ATOM 654 C CA . ARG A 1 88 ? 1.213 8.975 16.699 1.00 40.16 88 ARG A CA 1
ATOM 655 C C . ARG A 1 88 ? 0.668 8.558 18.066 1.00 40.16 88 ARG A C 1
ATOM 657 O O . ARG A 1 88 ? 0.036 9.361 18.736 1.00 40.16 88 ARG A O 1
ATOM 664 N N . GLY A 1 89 ? 0.905 7.301 18.435 1.00 44.06 89 GLY A N 1
ATOM 665 C CA . GLY A 1 89 ? 0.703 6.806 19.803 1.00 44.06 89 GLY A CA 1
ATOM 666 C C . GLY A 1 89 ? -0.103 5.513 19.938 1.00 44.06 89 GLY A C 1
ATOM 667 O O . GLY A 1 89 ? -0.023 4.886 20.982 1.00 44.06 89 GLY A O 1
ATOM 668 N N . LEU A 1 90 ? -0.826 5.078 18.899 1.00 47.56 90 LEU A N 1
ATOM 669 C CA . LEU A 1 90 ? -1.710 3.898 18.951 1.00 47.56 90 LEU A CA 1
ATOM 670 C C . LEU A 1 90 ? -1.444 2.899 17.816 1.00 47.56 90 LEU A C 1
ATOM 672 O O . LEU A 1 90 ? -2.362 2.339 17.229 1.00 47.56 90 LEU A O 1
ATOM 676 N N . VAL A 1 91 ? -0.181 2.671 17.466 1.00 50.12 91 VAL A N 1
ATOM 677 C CA . VAL A 1 91 ? 0.151 1.507 16.637 1.00 50.12 91 VAL A CA 1
ATOM 678 C C . VAL A 1 91 ? 0.326 0.335 17.601 1.00 50.12 91 VAL A C 1
ATOM 680 O O . VAL A 1 91 ? 1.422 0.097 18.099 1.00 50.12 91 VAL A O 1
ATOM 683 N N . GLY A 1 92 ? -0.773 -0.350 17.934 1.00 55.12 92 GLY A N 1
ATOM 684 C CA . GLY A 1 92 ? -0.708 -1.619 18.659 1.00 55.12 92 GLY A CA 1
ATOM 685 C C . GLY A 1 92 ? 0.193 -2.620 17.915 1.00 55.12 92 GLY A C 1
ATOM 686 O O . GLY A 1 92 ? 0.388 -2.477 16.700 1.00 55.12 92 GLY A O 1
ATOM 687 N N . PRO A 1 93 ? 0.765 -3.629 18.596 1.00 62.97 93 PRO A N 1
ATOM 688 C CA . PRO A 1 93 ? 1.728 -4.559 17.997 1.00 62.97 93 PRO A CA 1
ATOM 689 C C . PRO A 1 93 ? 1.192 -5.253 16.734 1.00 62.97 93 PRO A C 1
ATOM 691 O O . PRO A 1 93 ? 1.962 -5.518 15.811 1.00 62.97 93 PRO A O 1
ATOM 694 N N . ALA A 1 94 ? -0.125 -5.473 16.637 1.00 63.38 94 ALA A N 1
ATOM 695 C CA . ALA A 1 94 ? -0.757 -6.030 15.445 1.00 63.38 94 ALA A CA 1
ATOM 696 C C . ALA A 1 94 ? -0.698 -5.069 14.244 1.00 63.38 94 ALA A C 1
ATOM 698 O O . ALA A 1 94 ? -0.347 -5.487 13.143 1.00 63.38 94 ALA A O 1
ATOM 699 N N . SER A 1 95 ? -0.971 -3.777 14.444 1.00 62.69 95 SER A N 1
ATOM 700 C CA . SER A 1 95 ? -0.864 -2.769 13.376 1.00 62.69 95 SER A CA 1
ATOM 701 C C . SER A 1 95 ? 0.584 -2.466 12.962 1.00 62.69 95 SER A C 1
ATOM 703 O O . SER A 1 95 ? 0.841 -2.219 11.784 1.00 62.69 95 SER A O 1
ATOM 705 N N . ALA A 1 96 ? 1.545 -2.559 13.890 1.00 65.50 96 ALA A N 1
ATOM 706 C CA . ALA A 1 96 ? 2.971 -2.469 13.568 1.00 65.50 96 ALA A CA 1
ATOM 707 C C . ALA A 1 96 ? 3.394 -3.650 12.688 1.00 65.50 96 ALA A C 1
ATOM 709 O O . ALA A 1 96 ? 3.978 -3.447 11.626 1.00 65.50 96 ALA A O 1
ATOM 710 N N . GLY A 1 97 ? 3.015 -4.871 13.083 1.00 67.56 97 GLY A N 1
ATOM 711 C CA . GLY A 1 97 ? 3.255 -6.076 12.293 1.00 67.56 97 GLY A CA 1
ATOM 712 C C . GLY A 1 97 ? 2.610 -5.998 10.909 1.00 67.56 97 GLY A C 1
ATOM 713 O O . GLY A 1 97 ? 3.266 -6.284 9.911 1.00 67.56 97 GLY A O 1
ATOM 714 N N . ALA A 1 98 ? 1.364 -5.531 10.821 1.00 66.81 98 ALA A N 1
ATOM 715 C CA . ALA A 1 98 ? 0.665 -5.371 9.550 1.00 66.81 98 ALA A CA 1
ATOM 716 C C . ALA A 1 98 ? 1.365 -4.348 8.630 1.00 66.81 98 ALA A C 1
ATOM 718 O O . ALA A 1 98 ? 1.501 -4.586 7.428 1.00 66.81 98 ALA A O 1
ATOM 719 N N . LEU A 1 99 ? 1.881 -3.245 9.184 1.00 68.81 99 LEU A N 1
ATOM 720 C CA . LEU A 1 99 ? 2.655 -2.255 8.434 1.00 68.81 99 LEU A CA 1
ATOM 721 C C . LEU A 1 99 ? 3.993 -2.827 7.948 1.00 68.81 99 LEU A C 1
ATOM 723 O O . LEU A 1 99 ? 4.346 -2.633 6.786 1.00 68.81 99 LEU A O 1
ATOM 727 N N . THR A 1 100 ? 4.712 -3.568 8.795 1.00 74.44 100 THR A N 1
ATOM 728 C CA . THR A 1 100 ? 5.973 -4.225 8.419 1.00 74.44 100 THR A CA 1
ATOM 729 C C . THR A 1 100 ? 5.760 -5.273 7.332 1.00 74.44 100 THR A C 1
ATOM 731 O O . THR A 1 100 ? 6.500 -5.280 6.352 1.00 74.44 100 THR A O 1
ATOM 734 N N . VAL A 1 101 ? 4.733 -6.119 7.454 1.00 75.94 101 VAL A N 1
ATOM 735 C CA . VAL A 1 101 ? 4.373 -7.112 6.427 1.00 75.94 101 VAL A CA 1
ATOM 736 C C . VAL A 1 101 ? 4.045 -6.421 5.107 1.00 75.94 101 VAL A C 1
ATOM 738 O O . VAL A 1 101 ? 4.505 -6.855 4.055 1.00 75.94 101 VAL A O 1
ATOM 741 N N . THR A 1 102 ? 3.319 -5.304 5.155 1.00 71.31 102 THR A N 1
ATOM 742 C CA . THR A 1 102 ? 2.958 -4.543 3.952 1.00 71.31 102 THR A CA 1
ATOM 743 C C . THR A 1 102 ? 4.181 -3.921 3.292 1.00 71.31 102 THR A C 1
ATOM 745 O O . THR A 1 102 ? 4.396 -4.130 2.100 1.00 71.31 102 THR A O 1
ATOM 748 N N . MET A 1 103 ? 5.034 -3.236 4.057 1.00 74.69 103 MET A N 1
ATOM 749 C CA . MET A 1 103 ? 6.293 -2.687 3.544 1.00 74.69 103 MET A CA 1
ATOM 750 C C .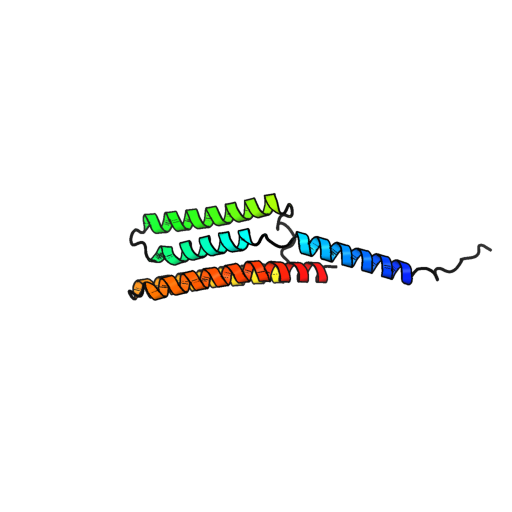 MET A 1 103 ? 7.192 -3.787 2.966 1.00 74.69 103 MET A C 1
ATOM 752 O O . MET A 1 103 ? 7.699 -3.639 1.857 1.00 74.69 103 MET A O 1
ATOM 756 N N . GLY A 1 104 ? 7.329 -4.919 3.662 1.00 79.69 104 GLY A N 1
ATOM 757 C CA . GLY A 1 104 ? 8.085 -6.076 3.182 1.00 79.69 104 GLY A CA 1
ATOM 758 C C . GLY A 1 104 ? 7.523 -6.639 1.876 1.00 79.69 104 GLY A C 1
ATOM 759 O O . GLY A 1 104 ? 8.273 -6.864 0.929 1.00 79.69 104 GLY A O 1
ATOM 760 N N . SER A 1 105 ? 6.199 -6.788 1.780 1.00 79.75 105 SER A N 1
ATOM 761 C CA . SER A 1 105 ? 5.539 -7.260 0.558 1.00 79.75 105 S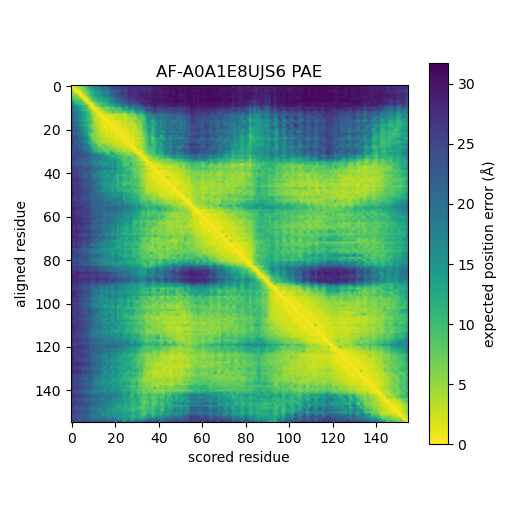ER A CA 1
ATOM 762 C C . SER A 1 105 ? 5.772 -6.326 -0.632 1.00 79.75 105 SER A C 1
ATOM 764 O O . SER A 1 105 ? 6.001 -6.804 -1.738 1.00 79.75 105 SER A O 1
ATOM 766 N N . MET A 1 106 ? 5.803 -5.006 -0.417 1.00 77.94 106 MET A N 1
ATOM 767 C CA . MET A 1 106 ? 6.076 -4.036 -1.482 1.00 77.94 106 MET A CA 1
ATOM 768 C C . MET A 1 106 ? 7.506 -4.146 -2.006 1.00 77.94 106 MET A C 1
ATOM 770 O O . MET A 1 106 ? 7.705 -4.094 -3.218 1.00 77.94 106 MET A O 1
ATOM 774 N N . VAL A 1 107 ? 8.492 -4.344 -1.125 1.00 83.00 107 VAL A N 1
ATOM 775 C CA . VAL A 1 107 ? 9.888 -4.564 -1.540 1.00 83.00 107 VAL A CA 1
ATOM 776 C C . VAL A 1 107 ? 10.000 -5.837 -2.381 1.00 83.00 107 VAL A C 1
ATOM 778 O O . VAL A 1 107 ? 10.634 -5.821 -3.435 1.00 83.00 107 VAL A O 1
ATOM 781 N N . VAL A 1 108 ? 9.337 -6.919 -1.963 1.00 87.06 108 VAL A N 1
ATOM 782 C CA . VAL A 1 108 ? 9.308 -8.181 -2.718 1.00 87.06 108 VAL A CA 1
ATOM 783 C C . VAL A 1 108 ? 8.645 -7.990 -4.082 1.00 87.06 108 VAL A C 1
ATOM 785 O O . VAL A 1 108 ? 9.232 -8.364 -5.093 1.00 87.06 108 VAL A O 1
ATOM 788 N N . LEU A 1 109 ? 7.465 -7.366 -4.140 1.00 86.31 109 LEU A N 1
ATOM 789 C CA . LEU A 1 109 ? 6.749 -7.116 -5.397 1.00 86.31 109 LEU A CA 1
ATOM 790 C C . LEU A 1 109 ? 7.560 -6.239 -6.355 1.00 86.31 109 LEU A C 1
ATOM 792 O O . LEU A 1 109 ? 7.594 -6.517 -7.550 1.00 86.31 109 LEU A O 1
ATOM 796 N N . TYR A 1 110 ? 8.254 -5.222 -5.843 1.00 83.00 110 TYR A N 1
ATOM 797 C CA . TYR A 1 110 ? 9.130 -4.379 -6.654 1.00 83.00 110 TYR A CA 1
ATOM 798 C C . TYR A 1 110 ? 10.328 -5.162 -7.214 1.00 83.00 110 TYR A C 1
ATOM 800 O O . TYR A 1 110 ? 10.684 -5.005 -8.384 1.00 83.00 110 TYR A O 1
ATOM 808 N N . GLY A 1 111 ? 10.919 -6.053 -6.412 1.00 84.00 111 GLY A N 1
ATOM 809 C CA . GLY A 1 111 ? 11.963 -6.972 -6.869 1.00 84.00 111 GLY A CA 1
ATOM 810 C C . GLY A 1 111 ? 11.467 -7.920 -7.964 1.00 84.00 111 GLY A C 1
ATOM 811 O O . GLY A 1 111 ? 12.116 -8.064 -8.996 1.00 84.00 111 GLY A O 1
ATOM 812 N N . VAL A 1 112 ? 10.279 -8.505 -7.787 1.00 87.94 112 VAL A N 1
ATOM 813 C CA . VAL A 1 112 ? 9.640 -9.387 -8.778 1.00 87.94 112 VAL A CA 1
ATOM 814 C C . VAL A 1 112 ? 9.320 -8.637 -10.076 1.00 87.94 112 VAL A C 1
ATOM 816 O O . VAL A 1 112 ? 9.611 -9.145 -11.156 1.00 87.94 112 VAL A O 1
ATOM 819 N N . ALA A 1 113 ? 8.788 -7.415 -9.994 1.00 84.88 113 ALA A N 1
ATOM 820 C CA . ALA A 1 113 ? 8.546 -6.570 -11.165 1.00 84.88 113 ALA A CA 1
ATOM 821 C C . ALA A 1 113 ? 9.849 -6.265 -11.922 1.00 84.88 113 ALA A C 1
ATOM 823 O O . ALA A 1 113 ? 9.894 -6.363 -13.145 1.00 84.88 113 ALA A O 1
ATOM 824 N N . SER A 1 114 ? 10.931 -5.972 -11.196 1.00 82.19 114 SER A N 1
ATOM 825 C CA . SER A 1 114 ? 12.252 -5.726 -11.788 1.00 82.19 114 SER A CA 1
ATOM 826 C C . SER A 1 114 ? 12.820 -6.963 -12.496 1.00 82.19 114 SER A C 1
ATOM 828 O O . SER A 1 114 ? 13.432 -6.835 -13.554 1.00 82.19 114 SER A O 1
ATOM 830 N N . LEU A 1 115 ? 12.595 -8.164 -11.949 1.00 87.25 115 LEU A N 1
ATOM 831 C CA . LEU A 1 115 ? 12.987 -9.426 -12.586 1.00 87.25 115 LEU A CA 1
ATOM 832 C C . LEU A 1 115 ? 12.203 -9.690 -13.878 1.00 87.25 115 LEU A C 1
ATOM 834 O O . LEU A 1 115 ? 12.801 -10.088 -14.874 1.00 87.25 115 LEU A O 1
ATOM 838 N N . PHE A 1 116 ? 10.888 -9.452 -13.883 1.00 87.81 116 PHE A N 1
ATOM 839 C CA . PHE A 1 116 ? 10.068 -9.630 -15.085 1.00 87.81 116 PHE A CA 1
ATOM 840 C C . PHE A 1 116 ? 10.417 -8.642 -16.194 1.00 87.81 116 PHE A C 1
ATOM 842 O O . PHE A 1 116 ? 10.420 -9.028 -17.362 1.00 87.81 116 PHE A O 1
ATOM 849 N N . GLU A 1 117 ? 10.757 -7.405 -15.838 1.00 84.50 117 GLU A N 1
ATOM 850 C CA . GLU A 1 117 ? 11.242 -6.434 -16.814 1.00 84.50 117 GLU A CA 1
ATOM 851 C C . GLU A 1 117 ? 12.588 -6.869 -17.407 1.00 84.50 117 GLU A C 1
ATOM 853 O O . GLU A 1 117 ? 12.753 -6.878 -18.623 1.00 84.50 117 GLU A O 1
ATOM 858 N N . GLY A 1 118 ? 13.523 -7.342 -16.572 1.00 80.25 118 GLY A N 1
ATOM 859 C CA . GLY A 1 118 ? 14.795 -7.904 -17.043 1.00 80.25 118 GLY A CA 1
ATOM 860 C C . GLY A 1 118 ? 14.634 -9.140 -17.941 1.00 80.25 118 GLY A C 1
ATOM 861 O O . GLY A 1 118 ? 15.487 -9.402 -18.785 1.00 80.25 118 GLY A O 1
ATOM 862 N N . ALA A 1 119 ? 13.530 -9.876 -17.793 1.00 87.50 119 ALA A N 1
ATOM 863 C CA . ALA A 1 119 ? 13.157 -11.003 -18.646 1.00 87.50 119 ALA A CA 1
ATOM 864 C C . ALA A 1 119 ? 12.369 -10.594 -19.910 1.00 87.50 119 ALA A C 1
ATOM 866 O O . ALA A 1 119 ? 11.993 -11.464 -20.695 1.00 87.50 119 ALA A O 1
ATOM 867 N N . GLY A 1 120 ? 12.091 -9.300 -20.113 1.00 84.69 120 GLY A N 1
ATOM 868 C CA . GLY A 1 120 ? 11.333 -8.795 -21.260 1.00 84.69 120 GLY A CA 1
ATOM 869 C C . GLY A 1 120 ? 9.845 -9.164 -21.233 1.00 84.69 120 GLY A C 1
ATOM 870 O O . GLY A 1 120 ? 9.239 -9.344 -22.289 1.00 84.69 120 GLY A O 1
ATOM 871 N N . MET A 1 121 ? 9.244 -9.309 -20.045 1.00 87.88 121 MET A N 1
ATOM 872 C CA . MET A 1 121 ? 7.840 -9.706 -19.857 1.00 87.88 121 MET A CA 1
ATOM 873 C C . MET A 1 121 ? 6.969 -8.534 -19.352 1.00 87.88 121 MET A C 1
ATOM 875 O O . MET A 1 121 ? 6.509 -8.556 -18.207 1.00 87.88 121 MET A O 1
ATOM 879 N N . PRO A 1 122 ? 6.651 -7.529 -20.191 1.00 81.06 122 PRO A N 1
ATOM 880 C CA . PRO A 1 122 ? 5.956 -6.311 -19.754 1.00 81.06 122 PRO A CA 1
ATOM 881 C C . PRO A 1 122 ? 4.534 -6.575 -19.227 1.00 81.06 122 PRO A C 1
ATOM 883 O O . PRO A 1 122 ? 4.067 -5.915 -18.299 1.00 81.06 122 PRO A O 1
ATOM 886 N N . LEU A 1 123 ? 3.844 -7.591 -19.763 1.00 86.19 123 LEU A N 1
ATOM 887 C CA . LEU A 1 123 ? 2.523 -8.003 -19.267 1.00 86.19 123 LEU A CA 1
ATOM 888 C C . LEU A 1 123 ? 2.587 -8.563 -17.838 1.00 86.19 123 LEU A C 1
ATOM 890 O O . LEU A 1 123 ? 1.659 -8.359 -17.056 1.00 86.19 123 LEU A O 1
ATOM 894 N N . ALA A 1 124 ? 3.684 -9.236 -17.477 1.00 85.62 124 ALA A N 1
ATOM 895 C CA . ALA A 1 124 ? 3.884 -9.740 -16.122 1.00 85.62 124 ALA A CA 1
ATOM 896 C C . ALA A 1 124 ? 4.146 -8.590 -15.138 1.00 85.62 124 ALA A C 1
ATOM 898 O O . ALA A 1 124 ? 3.618 -8.608 -14.028 1.00 85.62 124 ALA A O 1
ATOM 899 N N . VAL A 1 125 ? 4.865 -7.543 -15.561 1.00 83.56 125 VAL A N 1
ATOM 900 C CA . VAL A 1 125 ? 5.060 -6.317 -14.766 1.00 83.56 125 VAL A CA 1
ATOM 901 C C . VAL A 1 125 ? 3.724 -5.625 -14.489 1.00 83.56 125 VAL A C 1
ATOM 903 O O . VAL A 1 125 ? 3.424 -5.297 -13.340 1.00 83.56 125 VAL A O 1
ATOM 906 N N . ALA A 1 126 ? 2.869 -5.484 -15.507 1.00 83.38 126 ALA A N 1
ATOM 907 C CA . ALA A 1 126 ? 1.526 -4.930 -15.336 1.00 83.38 126 ALA A CA 1
ATOM 908 C C . ALA A 1 126 ? 0.657 -5.779 -14.386 1.00 83.38 126 ALA A C 1
ATOM 910 O O . ALA A 1 126 ? -0.058 -5.231 -13.544 1.00 83.38 126 ALA A O 1
ATOM 911 N N . ALA A 1 127 ? 0.753 -7.111 -14.465 1.00 86.12 127 ALA A N 1
ATOM 912 C CA . ALA A 1 127 ? 0.053 -8.014 -13.552 1.00 86.12 127 ALA A CA 1
ATOM 913 C C . ALA A 1 127 ? 0.537 -7.861 -12.098 1.00 86.12 127 ALA A C 1
ATOM 915 O O . ALA A 1 127 ? -0.281 -7.829 -11.178 1.00 86.12 127 ALA A O 1
ATOM 916 N N . VAL A 1 128 ? 1.846 -7.698 -11.876 1.00 85.50 128 VAL A N 1
ATOM 917 C CA . VAL A 1 128 ? 2.420 -7.423 -10.547 1.00 85.50 128 VAL A CA 1
ATOM 918 C C . VAL A 1 128 ? 1.971 -6.059 -10.022 1.00 85.50 128 VAL A C 1
ATOM 920 O O . VAL A 1 128 ? 1.630 -5.949 -8.845 1.00 85.50 128 VAL A O 1
ATOM 923 N N . ALA A 1 129 ? 1.895 -5.035 -10.874 1.00 84.12 129 ALA A N 1
ATOM 924 C CA . ALA A 1 129 ? 1.378 -3.722 -10.495 1.00 84.12 129 ALA A CA 1
ATOM 925 C C . ALA A 1 129 ? -0.102 -3.783 -10.071 1.00 84.12 129 ALA A C 1
ATOM 927 O O . ALA A 1 129 ? -0.475 -3.216 -9.040 1.00 84.12 129 ALA A O 1
ATOM 928 N N . ALA A 1 130 ? -0.932 -4.528 -10.808 1.00 85.56 130 ALA A N 1
ATOM 929 C CA . ALA A 1 130 ? -2.330 -4.772 -10.452 1.00 85.56 130 ALA A CA 1
ATOM 930 C C . ALA A 1 130 ? -2.466 -5.572 -9.142 1.00 85.56 130 ALA A C 1
ATOM 932 O O . ALA A 1 130 ? -3.316 -5.260 -8.305 1.00 85.56 130 ALA A O 1
ATOM 933 N N . LEU A 1 131 ? -1.596 -6.562 -8.921 1.00 85.56 131 LEU A N 1
ATOM 934 C CA . LEU A 1 131 ? -1.545 -7.310 -7.666 1.00 85.56 131 LEU A CA 1
ATOM 935 C C . LEU A 1 131 ? -1.151 -6.399 -6.495 1.00 85.56 131 LEU A C 1
ATOM 937 O O . LEU A 1 131 ? -1.792 -6.438 -5.449 1.00 85.56 131 LEU A O 1
ATOM 941 N N . GLY A 1 132 ? -0.152 -5.533 -6.676 1.00 81.56 132 GLY A N 1
ATOM 942 C CA . GLY A 1 132 ? 0.262 -4.548 -5.675 1.00 81.56 132 GLY A CA 1
ATOM 943 C C . GLY A 1 132 ? -0.846 -3.558 -5.316 1.00 81.56 132 GLY A C 1
ATOM 944 O O . GLY A 1 132 ? -1.041 -3.267 -4.135 1.00 81.56 132 GLY A O 1
ATOM 945 N N . PHE A 1 133 ? -1.633 -3.112 -6.303 1.00 84.50 133 PHE A N 1
ATOM 946 C CA . PHE A 1 133 ? -2.852 -2.333 -6.064 1.00 84.50 133 PHE A CA 1
ATOM 947 C C . PHE A 1 133 ? -3.833 -3.096 -5.166 1.00 84.50 133 PHE A C 1
ATOM 949 O O . PHE A 1 133 ? -4.280 -2.564 -4.150 1.00 84.50 133 PHE A O 1
ATOM 956 N N . ALA A 1 134 ? -4.148 -4.348 -5.512 1.00 82.44 134 ALA A N 1
ATOM 957 C CA . ALA A 1 134 ? -5.111 -5.160 -4.774 1.00 82.44 134 ALA A CA 1
ATOM 958 C C . ALA A 1 134 ? -4.646 -5.453 -3.339 1.00 82.44 134 ALA A C 1
ATOM 960 O O . ALA A 1 134 ? -5.442 -5.358 -2.404 1.00 82.44 134 ALA A O 1
ATOM 961 N N . VAL A 1 135 ? -3.356 -5.749 -3.149 1.00 81.88 135 VAL A N 1
ATOM 962 C CA . VAL A 1 135 ? -2.746 -5.972 -1.831 1.00 81.88 135 VAL A CA 1
ATOM 963 C C . VAL A 1 135 ? -2.815 -4.707 -0.979 1.00 81.88 135 VAL A C 1
ATOM 965 O O . VAL A 1 135 ? -3.251 -4.776 0.167 1.00 81.88 135 VAL A O 1
ATOM 968 N N . MET A 1 136 ? -2.453 -3.544 -1.530 1.00 79.75 136 MET A N 1
ATOM 969 C CA . MET A 1 136 ? -2.508 -2.273 -0.799 1.00 79.75 136 MET A CA 1
ATOM 970 C C . MET A 1 136 ? -3.950 -1.874 -0.462 1.00 79.75 136 MET A C 1
ATOM 972 O O . MET A 1 136 ? -4.237 -1.436 0.653 1.00 79.75 136 MET A O 1
ATOM 976 N N . TRP A 1 137 ? -4.883 -2.077 -1.392 1.00 78.38 137 TRP A N 1
ATOM 977 C CA . TRP A 1 137 ? -6.305 -1.856 -1.149 1.00 78.38 137 TRP A CA 1
ATOM 978 C C . TRP A 1 137 ? -6.824 -2.743 -0.015 1.00 78.38 137 TRP A C 1
ATOM 980 O O . TRP A 1 137 ? -7.451 -2.257 0.930 1.00 78.38 137 TRP A O 1
ATOM 990 N N . LEU A 1 138 ? -6.529 -4.044 -0.077 1.00 78.00 138 LEU A N 1
ATOM 991 C CA . LEU A 1 138 ? -6.925 -5.003 0.946 1.00 78.00 138 LEU A CA 1
ATOM 992 C C . LEU A 1 138 ? -6.296 -4.655 2.295 1.00 78.00 138 LEU A C 1
ATOM 994 O O . LEU A 1 138 ? -6.989 -4.709 3.308 1.00 78.00 138 LEU A O 1
ATOM 998 N N . PHE A 1 139 ? -5.029 -4.240 2.314 1.00 74.94 139 PHE A N 1
ATOM 999 C CA . PHE A 1 139 ? -4.356 -3.784 3.523 1.00 74.94 139 PHE A CA 1
ATOM 1000 C C . PHE A 1 139 ? -5.102 -2.618 4.165 1.00 74.94 139 PHE A C 1
ATOM 1002 O O . PHE A 1 139 ? -5.449 -2.713 5.333 1.00 74.94 139 PHE A O 1
ATOM 1009 N N . VAL A 1 140 ? -5.451 -1.566 3.420 1.00 69.81 140 VAL A N 1
ATOM 1010 C CA . VAL A 1 140 ? -6.188 -0.417 3.980 1.00 69.81 140 VAL A CA 1
ATOM 1011 C C . VAL A 1 140 ? -7.556 -0.832 4.545 1.00 69.81 140 VAL A C 1
ATOM 10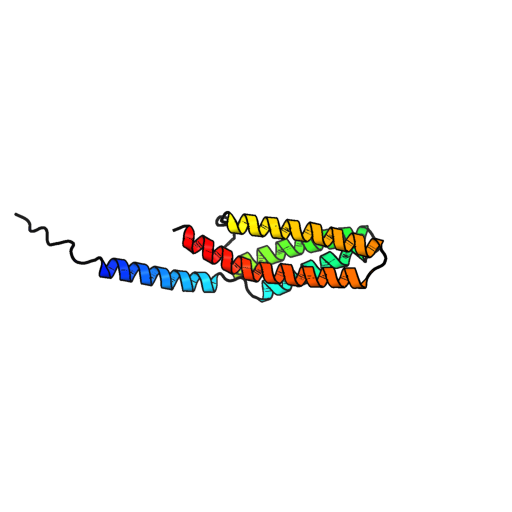13 O O . VAL A 1 140 ? -7.980 -0.320 5.583 1.00 69.81 140 VAL A O 1
ATOM 1016 N N . VAL A 1 141 ? -8.229 -1.804 3.921 1.00 69.94 141 VAL A N 1
ATOM 1017 C CA . VAL A 1 141 ? -9.508 -2.353 4.408 1.00 69.94 141 VAL A CA 1
ATOM 1018 C C . VAL A 1 141 ? -9.330 -3.218 5.666 1.00 69.94 141 VAL A C 1
ATOM 1020 O O . VAL A 1 141 ? -10.151 -3.152 6.586 1.00 69.94 141 VAL A O 1
ATOM 1023 N N . VAL A 1 142 ? -8.281 -4.042 5.725 1.00 69.50 142 VAL A N 1
ATOM 1024 C CA . VAL A 1 142 ? -7.998 -4.965 6.838 1.00 69.50 142 VAL A CA 1
ATOM 1025 C C . VAL A 1 142 ? -7.386 -4.235 8.033 1.00 69.50 142 VAL A C 1
ATOM 1027 O O . VAL A 1 142 ? -7.756 -4.516 9.168 1.00 69.50 142 VAL A O 1
ATOM 1030 N N . ASP A 1 143 ? -6.526 -3.252 7.804 1.00 66.81 143 ASP A N 1
ATOM 1031 C CA . ASP A 1 143 ? -5.878 -2.425 8.825 1.00 66.81 143 ASP A CA 1
ATOM 1032 C C . ASP A 1 143 ? -6.921 -1.618 9.621 1.00 66.81 143 ASP A C 1
ATOM 1034 O O . ASP A 1 143 ? -6.866 -1.555 10.848 1.00 66.81 143 ASP A O 1
ATOM 1038 N N . GLY A 1 144 ? -7.985 -1.139 8.961 1.00 63.28 144 GLY A N 1
ATOM 1039 C CA . GLY A 1 144 ? -9.148 -0.559 9.643 1.00 63.28 144 GLY A CA 1
ATOM 1040 C C . GLY A 1 144 ? -9.894 -1.546 10.558 1.00 63.28 144 GLY A C 1
ATOM 1041 O O . GLY A 1 144 ? -10.491 -1.137 11.553 1.00 63.28 144 GLY A O 1
ATOM 1042 N N . ARG A 1 145 ? -9.851 -2.854 10.264 1.00 64.12 145 ARG A N 1
ATOM 1043 C CA . ARG A 1 145 ? -10.420 -3.911 11.124 1.00 64.12 145 ARG A CA 1
ATOM 1044 C C . ARG A 1 145 ? -9.472 -4.326 12.248 1.00 64.12 145 ARG A C 1
ATOM 1046 O O . ARG A 1 145 ? -9.952 -4.583 13.350 1.00 64.12 145 ARG A O 1
ATOM 1053 N N . ALA A 1 146 ? -8.169 -4.382 11.981 1.00 62.34 146 ALA A N 1
ATOM 1054 C CA . ALA A 1 146 ? -7.136 -4.702 12.964 1.00 62.34 146 ALA A CA 1
ATOM 1055 C C . ALA A 1 146 ? -7.028 -3.602 14.028 1.00 62.34 146 ALA A C 1
ATOM 1057 O O . ALA A 1 146 ? -7.022 -3.901 15.217 1.00 62.34 146 ALA A O 1
ATOM 1058 N N . PHE A 1 147 ? -7.083 -2.332 13.619 1.00 60.62 147 PHE A N 1
ATOM 1059 C CA . PHE A 1 147 ? -7.124 -1.195 14.537 1.00 60.62 147 PHE A CA 1
ATOM 1060 C C . PHE A 1 147 ? -8.369 -1.226 15.437 1.00 60.62 147 PHE A C 1
ATOM 1062 O O . PHE A 1 147 ? -8.270 -1.047 16.647 1.00 60.62 147 PHE A O 1
ATOM 1069 N N . ALA A 1 148 ? -9.540 -1.557 14.880 1.00 61.41 148 ALA A N 1
ATOM 1070 C CA . ALA A 1 148 ? -10.754 -1.766 15.672 1.00 61.41 148 ALA A CA 1
ATOM 1071 C C . ALA A 1 148 ? -10.660 -2.981 16.621 1.00 61.41 148 ALA A C 1
ATOM 1073 O O . ALA A 1 148 ? -11.388 -3.059 17.607 1.00 61.41 148 ALA A O 1
ATOM 1074 N N . TRP A 1 149 ? -9.805 -3.963 16.326 1.00 60.78 149 TRP A N 1
ATOM 1075 C CA . TRP A 1 149 ? -9.509 -5.097 17.207 1.00 60.78 149 TRP A CA 1
ATOM 1076 C C . TRP A 1 149 ? -8.571 -4.700 18.354 1.00 60.78 149 TRP A C 1
ATOM 1078 O O .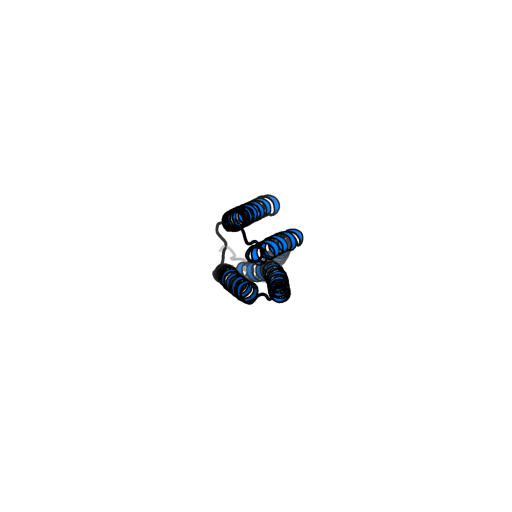 TRP A 1 149 ? -8.840 -5.057 19.497 1.00 60.78 149 TRP A O 1
ATOM 1088 N N . ASP A 1 150 ? -7.527 -3.918 18.069 1.00 60.12 150 ASP A N 1
ATOM 1089 C CA . ASP A 1 150 ? -6.582 -3.416 19.074 1.00 60.12 150 ASP A CA 1
ATOM 1090 C C . ASP A 1 150 ? -7.267 -2.452 20.059 1.00 60.12 150 ASP A C 1
ATOM 1092 O O . ASP A 1 150 ? -7.086 -2.584 21.267 1.00 60.12 150 ASP A O 1
ATOM 1096 N N . VAL A 1 151 ? -8.149 -1.564 19.581 1.00 59.34 151 VAL A N 1
ATOM 1097 C CA . VAL A 1 151 ? -8.970 -0.690 20.447 1.00 59.34 151 VAL A CA 1
ATOM 1098 C C . VAL A 1 151 ? -9.889 -1.497 21.377 1.00 59.34 151 VAL A C 1
ATOM 1100 O O . VAL A 1 151 ? -10.160 -1.061 22.490 1.00 59.34 151 VAL A O 1
ATOM 1103 N N . ARG A 1 152 ? -10.338 -2.689 20.960 1.00 60.78 152 ARG A N 1
ATOM 1104 C CA . ARG A 1 152 ? -11.164 -3.587 21.788 1.00 60.78 152 ARG A CA 1
ATOM 1105 C C . ARG A 1 152 ? -10.370 -4.413 22.804 1.00 60.78 152 ARG A C 1
ATOM 1107 O O . ARG A 1 152 ? -10.979 -4.943 23.723 1.00 60.78 152 ARG A O 1
ATOM 1114 N N . ARG A 1 153 ? -9.050 -4.560 22.631 1.00 56.91 153 ARG A N 1
ATOM 1115 C CA . ARG A 1 153 ? -8.166 -5.351 23.513 1.00 56.91 153 ARG A CA 1
ATOM 1116 C C . ARG A 1 153 ? -7.308 -4.516 24.466 1.00 56.91 153 ARG A C 1
ATOM 1118 O O . ARG A 1 153 ? -6.761 -5.078 25.405 1.00 56.91 153 ARG A O 1
ATOM 1125 N N . ALA A 1 154 ? -7.119 -3.227 24.189 1.00 54.00 154 ALA A N 1
ATOM 1126 C CA . ALA A 1 154 ? -6.300 -2.330 25.009 1.00 54.00 154 ALA A CA 1
ATOM 1127 C C . ALA A 1 154 ? -7.056 -1.699 26.202 1.00 54.00 154 ALA A C 1
ATOM 1129 O O . ALA A 1 154 ? -6.481 -0.863 26.897 1.00 54.00 154 ALA A O 1
ATOM 1130 N N . ALA A 1 155 ? -8.318 -2.079 26.422 1.00 44.19 155 ALA A N 1
ATOM 1131 C CA . ALA A 1 155 ? -9.145 -1.714 27.576 1.00 44.19 155 ALA A CA 1
ATOM 1132 C C . ALA A 1 155 ? -9.426 -2.959 28.424 1.00 44.19 155 ALA A C 1
ATOM 1134 O O . ALA A 1 155 ? -9.560 -2.794 29.655 1.00 44.19 155 ALA A O 1
#

Mean predicted aligned error: 12.61 Å